Protein AF-A0A954Y069-F1 (afdb_monomer_lite)

Foldseek 3Di:
DVVCLVVLHQAEAEDEQQLVQLLLCCLLVVPPASLVSLVVLCVVLVVVLVSLLSYAYDYPQCCLQFVQVSVVVSCVSRVDDDDGDDPDPVSNVVVLVVLVVVQCVVCPPDDSPPSRDPDDDPVSVVSSVVNVVSCVDPSNVVSSVVSNVSRVSSCVSNVNDDPDPVVVPPD

Secondary structure (DSSP, 8-state):
-HHHHTTT---EEEE--HHHHHHHHHHHHT-S-HHHHHHHHHHHHHHHHTTGGG-EEEEHHHHHH-HHHHHHHHHHHHT--PPPP---HHHHHHHHHHHHHHHHHHTTSS---TTTSSS--HHHHHHHHHHHHHHTSHHHHHHHHHHHHHHHHHHHHTTPPPPPTTTTT--

pLDDT: mean 80.2, std 17.87, range [30.84, 97.62]

Radius of gyration: 17.54 Å; chains: 1; bounding box: 39×39×42 Å

Structure (mmCIF, N/CA/C/O backbone):
data_AF-A0A954Y069-F1
#
_entry.id   AF-A0A954Y069-F1
#
loop_
_atom_site.group_PDB
_atom_site.id
_atom_site.type_symbol
_atom_site.label_atom_id
_atom_site.label_alt_id
_atom_site.label_comp_id
_atom_site.label_asym_id
_atom_site.label_entity_id
_atom_site.label_seq_id
_atom_site.pdbx_PDB_ins_code
_atom_site.Cartn_x
_atom_site.Cartn_y
_atom_site.Cartn_z
_atom_site.occupancy
_atom_site.B_iso_or_equiv
_atom_site.auth_seq_id
_atom_site.auth_comp_id
_atom_site.auth_asym_id
_atom_site.auth_atom_id
_atom_site.pdbx_PDB_model_num
ATOM 1 N N . MET A 1 1 ? -7.316 10.527 0.902 1.00 55.53 1 MET A N 1
ATOM 2 C CA . MET A 1 1 ? -6.688 10.391 2.236 1.00 55.53 1 MET A CA 1
ATOM 3 C C . MET A 1 1 ? -6.599 11.712 3.013 1.00 55.53 1 MET A C 1
ATOM 5 O O . MET A 1 1 ? -7.279 11.833 4.022 1.00 55.53 1 MET A O 1
ATOM 9 N N . ARG A 1 2 ? -5.854 12.734 2.547 1.00 60.50 2 ARG A N 1
ATOM 10 C CA . ARG A 1 2 ? -5.655 14.016 3.276 1.00 60.50 2 ARG A CA 1
ATOM 11 C C . ARG A 1 2 ? -6.944 14.704 3.762 1.00 60.50 2 ARG A C 1
ATOM 13 O O . ARG A 1 2 ? -6.939 15.321 4.820 1.00 60.50 2 ARG A O 1
ATOM 20 N N . LEU A 1 3 ? -8.044 14.602 3.011 1.00 61.94 3 LEU A N 1
ATOM 21 C CA . LEU A 1 3 ? -9.333 15.192 3.393 1.00 61.94 3 LEU A CA 1
ATOM 22 C C . LEU A 1 3 ? -10.062 14.406 4.498 1.00 61.94 3 LEU A C 1
ATOM 24 O O . LEU A 1 3 ? -10.729 15.024 5.320 1.00 61.94 3 LEU A O 1
ATOM 28 N N . GLY A 1 4 ? -9.919 13.076 4.527 1.00 61.53 4 GLY A N 1
ATOM 29 C CA . GLY A 1 4 ? -10.514 12.212 5.554 1.00 61.53 4 GLY A CA 1
ATOM 30 C C . GLY A 1 4 ? -9.851 12.424 6.911 1.00 61.53 4 GLY A C 1
ATOM 31 O O . GLY A 1 4 ? -10.534 12.770 7.872 1.00 61.53 4 GLY A O 1
ATOM 32 N N . ALA A 1 5 ? -8.512 12.390 6.937 1.00 62.09 5 ALA A N 1
ATOM 33 C CA . ALA A 1 5 ? -7.707 12.698 8.121 1.00 62.09 5 ALA A CA 1
ATOM 34 C C . ALA A 1 5 ? -8.033 14.085 8.712 1.00 62.09 5 ALA A C 1
ATOM 36 O O . ALA A 1 5 ? -8.211 14.231 9.915 1.00 62.09 5 ALA A O 1
ATOM 37 N N . ARG A 1 6 ? -8.195 15.113 7.864 1.00 62.03 6 ARG A N 1
ATOM 38 C CA . ARG A 1 6 ? -8.545 16.477 8.308 1.00 62.03 6 ARG A CA 1
ATOM 39 C C . ARG A 1 6 ? -9.977 16.628 8.831 1.00 62.03 6 ARG A C 1
ATOM 41 O O . ARG A 1 6 ? -10.276 17.645 9.448 1.00 62.03 6 ARG A O 1
ATOM 48 N N . ARG A 1 7 ? -10.869 15.677 8.546 1.00 72.44 7 ARG A N 1
ATOM 49 C CA . ARG A 1 7 ? -12.291 15.722 8.926 1.00 72.44 7 ARG A CA 1
ATOM 50 C C . ARG A 1 7 ? -12.660 14.701 10.006 1.00 72.44 7 ARG A C 1
ATOM 52 O O . ARG A 1 7 ? -13.843 14.551 10.285 1.00 72.44 7 ARG A O 1
ATOM 59 N N . GLY A 1 8 ? -11.680 14.002 10.587 1.00 70.69 8 GLY A N 1
ATOM 60 C CA . GLY A 1 8 ? -11.927 12.948 11.579 1.00 70.69 8 GLY A CA 1
ATOM 61 C C . GLY A 1 8 ? -12.667 11.734 11.009 1.00 70.69 8 GLY A C 1
ATOM 62 O O . GLY A 1 8 ? -13.319 11.012 11.753 1.00 70.69 8 GLY A O 1
ATOM 63 N N . ILE A 1 9 ? -12.608 11.525 9.689 1.00 84.88 9 ILE A N 1
ATOM 64 C CA . ILE A 1 9 ? -13.249 10.377 9.041 1.00 84.88 9 ILE A CA 1
ATOM 65 C C . ILE A 1 9 ? -12.334 9.157 9.215 1.00 84.88 9 ILE A C 1
ATOM 67 O O . ILE A 1 9 ? -11.153 9.258 8.852 1.00 84.88 9 ILE A O 1
ATOM 71 N N . PRO A 1 10 ? -12.861 8.010 9.690 1.00 88.88 10 PRO A N 1
ATOM 72 C CA . PRO A 1 10 ? -12.107 6.765 9.780 1.00 88.88 10 PRO A CA 1
ATOM 73 C C . PRO A 1 10 ? -11.401 6.458 8.463 1.00 88.88 10 PRO A C 1
ATOM 75 O O . PRO A 1 10 ? -12.028 6.386 7.406 1.00 88.88 10 PRO A O 1
ATOM 78 N N . THR A 1 11 ? -10.079 6.334 8.521 1.00 91.56 11 THR A N 1
ATOM 79 C CA . THR A 1 11 ? -9.242 6.133 7.338 1.00 91.56 11 THR A CA 1
ATOM 80 C C . THR A 1 11 ? -8.253 5.010 7.615 1.00 91.56 11 THR A C 1
ATOM 82 O O . THR A 1 11 ? -7.389 5.150 8.480 1.00 91.56 11 THR A O 1
ATOM 85 N N . LEU A 1 12 ? -8.381 3.922 6.856 1.00 92.19 12 LEU A N 1
ATOM 86 C CA . LEU A 1 12 ? -7.424 2.822 6.795 1.00 92.19 12 LEU A CA 1
ATOM 87 C C . LEU A 1 12 ? -6.564 2.979 5.535 1.00 92.19 12 LEU A C 1
ATOM 89 O O . LEU A 1 12 ? -7.097 3.187 4.443 1.00 92.19 12 LEU A O 1
ATOM 93 N N . VAL A 1 13 ? -5.248 2.876 5.681 1.00 93.44 13 VAL A N 1
ATOM 94 C CA . VAL A 1 13 ? -4.299 2.787 4.570 1.00 93.44 13 VAL A CA 1
ATOM 95 C C . VAL A 1 13 ? -3.638 1.423 4.605 1.00 93.44 13 VAL A C 1
ATOM 97 O O . VAL A 1 13 ? -3.004 1.061 5.591 1.00 93.44 13 VAL A O 1
ATOM 100 N N . LEU A 1 14 ? -3.785 0.674 3.519 1.00 92.88 14 LEU A N 1
ATOM 101 C CA . LEU A 1 14 ? -3.054 -0.570 3.333 1.00 92.88 14 LEU A CA 1
ATOM 102 C C . LEU A 1 14 ? -1.675 -0.251 2.772 1.00 92.88 14 LEU A C 1
ATOM 104 O O . LEU A 1 14 ? -1.564 0.601 1.893 1.00 92.88 14 LEU A O 1
ATOM 108 N N . ILE A 1 15 ? -0.657 -0.938 3.271 1.00 93.75 15 ILE A N 1
ATOM 109 C CA . ILE A 1 15 ? 0.706 -0.900 2.748 1.00 93.75 15 ILE A CA 1
ATOM 110 C C . ILE A 1 15 ? 1.189 -2.331 2.502 1.00 93.75 15 ILE A C 1
ATOM 112 O O . ILE A 1 15 ? 0.645 -3.278 3.059 1.00 93.75 15 ILE A O 1
ATOM 116 N N . ARG A 1 16 ? 2.162 -2.514 1.615 1.00 93.75 16 ARG A N 1
ATOM 117 C CA . ARG A 1 16 ? 2.727 -3.821 1.267 1.00 93.75 16 ARG A CA 1
ATOM 118 C C . ARG A 1 16 ? 4.213 -3.654 0.986 1.00 93.75 16 ARG A C 1
ATOM 120 O O . ARG A 1 16 ? 4.609 -2.573 0.564 1.00 93.75 16 ARG A O 1
ATOM 127 N N . GLU A 1 17 ? 4.990 -4.720 1.164 1.00 94.62 17 GLU A N 1
ATOM 128 C CA . GLU A 1 17 ? 6.400 -4.759 0.767 1.00 94.62 17 GLU A CA 1
ATOM 129 C C . GLU A 1 17 ? 6.586 -4.167 -0.657 1.00 94.62 17 GLU A C 1
ATOM 131 O O . GLU A 1 17 ? 5.856 -4.554 -1.585 1.00 94.62 17 GLU A O 1
ATOM 136 N N . PRO A 1 18 ? 7.490 -3.179 -0.831 1.00 95.44 18 PRO A N 1
ATOM 137 C CA . PRO A 1 18 ? 7.588 -2.394 -2.058 1.00 95.44 18 PRO A CA 1
ATOM 138 C C . PRO A 1 18 ? 7.824 -3.208 -3.327 1.00 95.44 18 PRO A C 1
ATOM 140 O O . PRO A 1 18 ? 7.163 -2.948 -4.336 1.00 95.44 18 PRO A O 1
ATOM 143 N N . ARG A 1 19 ? 8.735 -4.190 -3.311 1.00 93.44 19 ARG A N 1
ATOM 144 C CA . ARG A 1 19 ? 9.049 -5.000 -4.498 1.00 93.44 19 ARG A CA 1
ATOM 145 C C . ARG A 1 19 ? 7.805 -5.731 -4.985 1.00 93.44 19 ARG A C 1
ATOM 147 O O . ARG A 1 19 ? 7.468 -5.677 -6.170 1.00 93.44 19 ARG A O 1
ATOM 154 N N . ASP A 1 20 ? 7.101 -6.381 -4.076 1.00 89.75 20 ASP A N 1
ATOM 155 C CA . ASP A 1 20 ? 5.874 -7.107 -4.357 1.00 89.75 20 ASP A CA 1
ATOM 156 C C . ASP A 1 20 ? 4.745 -6.195 -4.860 1.00 89.75 20 ASP A C 1
ATOM 158 O O . ASP A 1 20 ? 4.046 -6.533 -5.824 1.00 89.75 20 ASP A O 1
ATOM 162 N N . ALA A 1 21 ? 4.572 -5.029 -4.233 1.00 90.69 21 ALA A N 1
ATOM 163 C CA . ALA A 1 21 ? 3.562 -4.049 -4.619 1.00 90.69 21 ALA A CA 1
ATOM 164 C C . ALA A 1 21 ? 3.810 -3.501 -6.034 1.00 90.69 21 ALA A C 1
ATOM 166 O O . ALA A 1 21 ? 2.893 -3.478 -6.859 1.00 90.69 21 ALA A O 1
ATOM 167 N N . VAL A 1 22 ? 5.053 -3.119 -6.334 1.00 92.44 22 VAL A N 1
ATOM 168 C CA . VAL A 1 22 ? 5.482 -2.546 -7.619 1.00 92.44 22 VAL A CA 1
ATOM 169 C C . VAL A 1 22 ? 5.334 -3.552 -8.751 1.00 92.44 22 VAL A C 1
ATOM 171 O O . VAL A 1 22 ? 4.766 -3.218 -9.793 1.00 92.44 22 VAL A O 1
ATOM 174 N N . LEU A 1 23 ? 5.782 -4.796 -8.556 1.00 88.19 23 LEU A N 1
ATOM 175 C CA . LEU A 1 23 ? 5.613 -5.851 -9.558 1.00 88.19 23 LEU A CA 1
ATOM 176 C C . LEU A 1 23 ? 4.127 -6.126 -9.812 1.00 88.19 23 LEU A C 1
ATOM 178 O O . LEU A 1 23 ? 3.695 -6.216 -10.961 1.00 88.19 23 LEU A O 1
ATOM 182 N N . SER A 1 24 ? 3.325 -6.204 -8.747 1.00 84.62 24 SER A N 1
ATOM 183 C CA . SER A 1 24 ? 1.880 -6.406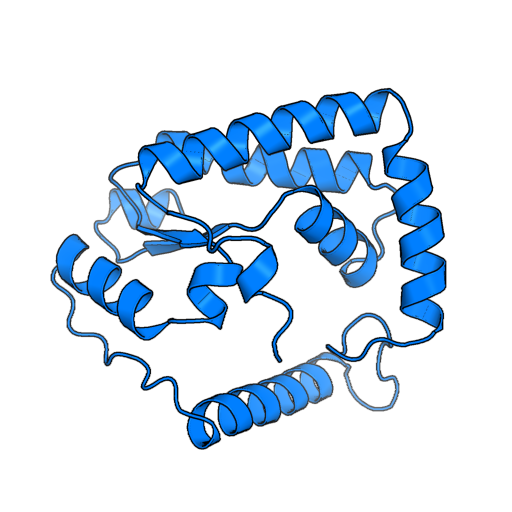 -8.861 1.00 84.62 24 SER A CA 1
ATOM 184 C C . SER A 1 24 ? 1.196 -5.266 -9.622 1.00 84.62 24 SER A C 1
ATOM 186 O O . SER A 1 24 ? 0.361 -5.529 -10.490 1.00 84.62 24 SER A O 1
ATOM 188 N N . LEU A 1 25 ? 1.541 -4.011 -9.318 1.00 85.25 25 LEU A N 1
ATOM 189 C CA . LEU A 1 25 ? 0.986 -2.830 -9.978 1.00 85.25 25 LEU A CA 1
ATOM 190 C C . LEU A 1 25 ? 1.378 -2.784 -11.455 1.00 85.25 25 LEU A C 1
ATOM 192 O O . LEU A 1 25 ? 0.508 -2.617 -12.308 1.00 85.25 25 LEU A O 1
ATOM 196 N N . THR A 1 26 ? 2.660 -3.001 -11.749 1.00 86.75 26 THR A N 1
ATOM 197 C CA . THR A 1 26 ? 3.206 -2.979 -13.111 1.00 86.75 26 THR A CA 1
ATOM 198 C C . THR A 1 26 ? 2.509 -4.004 -13.999 1.00 86.75 26 THR A C 1
ATOM 200 O O . THR A 1 26 ? 2.076 -3.665 -15.095 1.00 86.75 26 THR A O 1
ATOM 203 N N . ILE A 1 27 ? 2.303 -5.228 -13.498 1.00 82.44 27 ILE A N 1
ATOM 204 C CA . ILE A 1 27 ? 1.578 -6.280 -14.225 1.00 82.44 27 ILE A CA 1
ATOM 205 C C . ILE A 1 27 ? 0.100 -5.915 -14.397 1.00 82.44 27 ILE A C 1
ATOM 207 O O . ILE A 1 27 ? -0.451 -6.058 -15.484 1.00 82.44 27 ILE A O 1
ATOM 211 N N . ARG A 1 28 ? -0.562 -5.454 -13.329 1.00 76.81 28 ARG A N 1
ATOM 212 C CA . ARG A 1 28 ? -2.009 -5.188 -13.343 1.00 76.81 28 ARG A CA 1
ATOM 213 C C . ARG A 1 28 ? -2.385 -3.996 -14.223 1.00 76.81 28 ARG A C 1
ATOM 215 O O . ARG A 1 28 ? -3.476 -3.969 -14.778 1.00 76.81 28 ARG A O 1
ATOM 222 N N . LYS A 1 29 ? -1.531 -2.978 -14.286 1.00 80.12 29 LYS A N 1
ATOM 223 C CA . LYS A 1 29 ? -1.764 -1.747 -15.052 1.00 80.12 29 LYS A CA 1
ATOM 224 C C . LYS A 1 29 ? -1.009 -1.716 -16.377 1.00 80.12 29 LYS A C 1
ATOM 226 O O . LYS A 1 29 ? -1.101 -0.710 -17.070 1.00 80.12 29 LYS A O 1
ATOM 231 N N . GLU A 1 30 ? -0.295 -2.795 -16.705 1.00 82.44 30 GLU A N 1
ATOM 232 C CA . GLU A 1 30 ? 0.548 -2.904 -17.900 1.00 82.44 30 GLU A CA 1
ATOM 233 C C . GLU A 1 30 ? 1.487 -1.693 -18.024 1.00 82.44 30 GLU A C 1
ATOM 235 O O . GLU A 1 30 ? 1.632 -1.087 -19.087 1.00 82.44 30 GLU A O 1
ATOM 240 N N . LEU A 1 31 ? 2.090 -1.291 -16.897 1.00 83.25 31 LEU A N 1
ATOM 241 C CA . LEU A 1 31 ? 2.953 -0.116 -16.878 1.00 83.25 31 LEU A CA 1
ATOM 242 C C . LEU A 1 31 ? 4.228 -0.399 -17.680 1.00 83.25 31 LEU A C 1
ATOM 244 O O . LEU A 1 31 ? 4.792 -1.490 -17.594 1.00 83.25 31 LEU A O 1
ATOM 248 N N . PRO A 1 32 ? 4.737 0.597 -18.417 1.00 83.00 32 PRO A N 1
ATOM 249 C CA . PRO A 1 32 ? 5.908 0.430 -19.267 1.00 83.00 32 PRO A CA 1
ATOM 250 C C . PRO A 1 32 ? 7.222 0.252 -18.489 1.00 83.00 32 PRO A C 1
ATOM 252 O O . PRO A 1 32 ? 8.233 -0.081 -19.102 1.00 83.00 32 PRO A O 1
ATOM 255 N N . SER A 1 33 ? 7.254 0.524 -17.177 1.00 87.00 33 SER A N 1
ATOM 256 C CA . SER A 1 33 ? 8.488 0.507 -16.384 1.00 87.00 33 SER A CA 1
ATOM 257 C C . SER A 1 33 ? 8.234 0.317 -14.889 1.00 87.00 33 SER A C 1
ATOM 259 O O . SER A 1 33 ? 7.374 0.987 -14.311 1.00 87.00 33 SER A O 1
ATOM 261 N N . VAL A 1 34 ? 9.061 -0.513 -14.243 1.00 92.25 34 VAL A N 1
ATOM 262 C CA . VAL A 1 34 ? 9.086 -0.654 -12.773 1.00 92.25 34 VAL A CA 1
ATOM 263 C C . VAL A 1 34 ? 9.546 0.619 -12.061 1.00 92.25 34 VAL A C 1
ATOM 265 O O . VAL A 1 34 ? 9.160 0.848 -10.920 1.00 92.25 34 VAL A O 1
ATOM 268 N N . VAL A 1 35 ? 10.341 1.466 -12.727 1.00 94.12 35 VAL A N 1
ATOM 269 C CA . VAL A 1 35 ? 10.786 2.760 -12.180 1.00 94.12 35 VAL A CA 1
ATOM 270 C C . VAL A 1 35 ? 9.585 3.666 -11.953 1.00 94.12 35 VAL A C 1
ATOM 272 O O . VAL A 1 35 ? 9.450 4.238 -10.879 1.00 94.12 35 VAL A O 1
ATOM 275 N N . TRP A 1 36 ? 8.669 3.725 -12.920 1.00 93.88 36 TRP A N 1
ATOM 276 C CA . TRP A 1 36 ? 7.464 4.537 -12.780 1.00 93.88 36 TRP A CA 1
ATOM 277 C C . TRP A 1 36 ? 6.560 4.009 -11.658 1.00 93.88 36 TRP A C 1
ATOM 279 O O . TRP A 1 36 ? 6.058 4.778 -10.844 1.00 93.88 36 TRP A O 1
ATOM 289 N N . ALA A 1 37 ? 6.411 2.689 -11.548 1.00 94.25 37 ALA A N 1
ATOM 290 C CA . ALA A 1 37 ? 5.658 2.089 -10.450 1.00 94.25 37 ALA A CA 1
ATOM 291 C C . ALA A 1 37 ? 6.299 2.352 -9.068 1.00 94.25 37 ALA A C 1
ATOM 293 O O . ALA A 1 37 ? 5.581 2.522 -8.084 1.00 94.25 37 ALA A O 1
ATOM 294 N N . LEU A 1 38 ? 7.634 2.416 -8.982 1.00 96.94 38 LEU A N 1
ATOM 295 C CA . LEU A 1 38 ? 8.357 2.807 -7.765 1.00 96.94 38 LEU A CA 1
ATOM 296 C C . LEU A 1 38 ? 8.148 4.284 -7.412 1.00 96.94 38 LEU A C 1
ATOM 298 O O . LEU A 1 38 ? 7.920 4.604 -6.246 1.00 96.94 38 LEU A O 1
ATOM 302 N N . GLU A 1 39 ? 8.195 5.175 -8.401 1.00 95.94 39 GLU A N 1
ATOM 303 C CA . GLU A 1 39 ? 7.881 6.596 -8.214 1.00 95.94 39 GLU A CA 1
ATOM 304 C C . GLU A 1 39 ? 6.445 6.773 -7.706 1.00 95.94 39 GLU A C 1
ATOM 306 O O . GLU A 1 39 ? 6.232 7.466 -6.717 1.00 95.94 39 GLU A O 1
ATOM 311 N N . GLU A 1 40 ? 5.472 6.069 -8.295 1.00 94.88 40 GLU A N 1
ATOM 312 C CA . GLU A 1 40 ? 4.074 6.107 -7.849 1.00 94.88 40 GLU A CA 1
ATOM 313 C C . GLU A 1 40 ? 3.909 5.582 -6.411 1.00 94.88 40 GLU A C 1
ATOM 315 O O . GLU A 1 40 ? 3.160 6.158 -5.616 1.00 94.88 40 GLU A O 1
ATOM 320 N N . TYR A 1 41 ? 4.645 4.525 -6.044 1.00 96.12 41 TYR A N 1
ATOM 321 C CA . TYR A 1 41 ? 4.683 4.018 -4.672 1.00 96.12 41 TYR A CA 1
ATOM 322 C C . TYR A 1 41 ? 5.178 5.100 -3.699 1.00 96.12 41 TYR A C 1
ATOM 324 O O . TYR A 1 41 ? 4.519 5.393 -2.697 1.00 96.12 41 TYR A O 1
ATOM 332 N N . LEU A 1 42 ? 6.316 5.730 -3.999 1.00 96.50 42 LEU A N 1
ATOM 333 C CA . LEU A 1 42 ? 6.889 6.794 -3.173 1.00 96.50 42 LEU A CA 1
ATOM 334 C C . LEU A 1 42 ? 5.955 8.006 -3.084 1.00 96.50 42 LEU A C 1
ATOM 336 O O . LEU A 1 42 ? 5.674 8.480 -1.983 1.00 96.50 42 LEU A O 1
ATOM 340 N N . ASP A 1 43 ? 5.415 8.464 -4.211 1.00 95.56 43 ASP A N 1
ATOM 341 C CA . ASP A 1 43 ? 4.502 9.606 -4.286 1.00 95.56 43 ASP A CA 1
ATOM 342 C C . ASP A 1 43 ? 3.236 9.397 -3.450 1.00 95.56 43 ASP A C 1
ATOM 344 O O . ASP A 1 43 ? 2.709 10.346 -2.855 1.00 95.56 43 ASP A O 1
ATOM 348 N N . PHE A 1 44 ? 2.749 8.158 -3.364 1.00 94.00 44 PHE A N 1
ATOM 349 C CA . PHE A 1 44 ? 1.600 7.822 -2.537 1.00 94.00 44 PHE A CA 1
ATOM 350 C C . PHE A 1 44 ? 1.953 7.764 -1.045 1.00 94.00 44 PHE A C 1
ATOM 352 O O . PHE A 1 44 ? 1.259 8.380 -0.226 1.00 94.00 44 PHE A O 1
ATOM 359 N N . TYR A 1 45 ? 3.023 7.052 -0.673 1.00 94.88 45 TYR A N 1
ATOM 360 C CA . TYR A 1 45 ? 3.330 6.766 0.733 1.00 94.88 45 TYR A CA 1
ATOM 361 C C . TYR A 1 45 ? 4.140 7.855 1.447 1.00 94.88 45 TYR A C 1
ATOM 363 O O . TYR A 1 45 ? 4.026 7.981 2.667 1.00 94.88 45 TYR A O 1
ATOM 371 N N . LEU A 1 46 ? 4.888 8.709 0.742 1.00 93.38 46 LEU A N 1
ATOM 372 C CA . LEU A 1 46 ? 5.589 9.841 1.366 1.00 93.38 46 LEU A CA 1
ATOM 373 C C . LEU A 1 46 ? 4.605 10.787 2.088 1.00 93.38 46 LEU A C 1
ATOM 375 O O . LEU A 1 46 ? 4.810 11.104 3.262 1.00 93.38 46 LEU A O 1
ATOM 379 N N . PRO A 1 47 ? 3.478 11.198 1.470 1.00 91.06 47 PRO A N 1
ATOM 380 C CA . PRO A 1 47 ? 2.403 11.888 2.174 1.00 91.06 47 PRO A CA 1
ATOM 381 C C . PRO A 1 47 ? 1.772 11.100 3.321 1.00 91.06 47 PRO A C 1
ATOM 383 O O . PRO A 1 47 ? 1.325 11.726 4.280 1.00 91.06 47 PRO A O 1
ATOM 386 N N . VAL A 1 48 ? 1.666 9.772 3.202 1.00 88.38 48 VAL A N 1
ATOM 387 C CA . VAL A 1 48 ? 1.058 8.903 4.225 1.00 88.38 48 VAL A CA 1
ATOM 388 C C . VAL A 1 48 ? 1.893 8.929 5.496 1.00 88.38 48 VAL A C 1
ATOM 390 O O . VAL A 1 48 ? 1.330 9.102 6.573 1.00 88.38 48 VAL A O 1
ATOM 393 N N . ALA A 1 49 ? 3.219 8.844 5.368 1.00 87.44 49 ALA A N 1
ATOM 394 C CA . ALA A 1 49 ? 4.141 8.908 6.498 1.00 87.44 49 ALA A CA 1
ATOM 395 C C . ALA A 1 49 ? 3.927 10.172 7.349 1.00 87.44 49 ALA A C 1
ATOM 397 O O . ALA A 1 49 ? 3.886 10.104 8.576 1.00 87.44 49 ALA A O 1
ATOM 398 N N . ALA A 1 50 ? 3.680 11.316 6.701 1.00 87.12 50 ALA A N 1
ATOM 399 C CA . ALA A 1 50 ? 3.404 12.587 7.374 1.00 87.12 50 ALA A CA 1
ATOM 400 C C . ALA A 1 50 ? 2.003 12.676 8.019 1.00 87.12 50 ALA A C 1
ATOM 402 O O . ALA A 1 50 ? 1.710 13.641 8.724 1.00 87.12 50 ALA A O 1
ATOM 403 N N . LEU A 1 51 ? 1.115 11.712 7.764 1.00 83.69 51 LEU A N 1
ATOM 404 C CA . LEU A 1 51 ? -0.254 11.661 8.286 1.00 83.69 51 LEU A CA 1
ATOM 405 C C . LEU A 1 51 ? -0.396 10.688 9.463 1.00 83.69 51 LEU A C 1
ATOM 407 O O . LEU A 1 51 ? -1.515 10.251 9.728 1.00 83.69 51 LEU A O 1
ATOM 411 N N . ALA A 1 52 ? 0.708 10.397 10.163 1.00 71.00 52 ALA A N 1
ATOM 412 C CA . ALA A 1 52 ? 0.832 9.449 11.274 1.00 71.00 52 ALA A CA 1
ATOM 413 C C . ALA A 1 52 ? -0.422 9.344 12.153 1.00 71.00 52 ALA A C 1
ATOM 415 O O . ALA A 1 52 ? -0.988 8.266 12.319 1.00 71.00 52 ALA A O 1
ATOM 416 N N . ASP A 1 53 ? -0.911 10.480 12.658 1.00 74.88 53 ASP A N 1
ATOM 417 C CA . ASP A 1 53 ? -2.021 10.476 13.603 1.00 74.88 53 ASP A CA 1
ATOM 418 C C . ASP A 1 53 ? -3.426 10.549 12.982 1.00 74.88 53 ASP A C 1
ATOM 420 O O . ASP A 1 53 ? -4.445 10.432 13.669 1.00 74.88 53 ASP A O 1
ATOM 424 N N . GLY A 1 54 ? -3.509 10.756 11.674 1.00 84.12 54 GLY A N 1
ATOM 425 C CA . GLY A 1 54 ? -4.775 10.926 10.971 1.00 84.12 54 GLY A CA 1
ATOM 426 C C . GLY A 1 54 ? -5.381 9.632 10.441 1.00 84.12 54 GLY A C 1
ATOM 427 O O . GLY A 1 54 ? -6.502 9.674 9.934 1.00 84.12 54 GLY A O 1
ATOM 428 N N . VAL A 1 55 ? -4.648 8.514 10.494 1.00 90.25 55 VAL A N 1
ATOM 429 C CA . VAL A 1 55 ? -5.018 7.247 9.847 1.00 90.25 55 VAL A CA 1
ATOM 430 C C . VAL A 1 55 ? -4.601 6.030 10.670 1.00 90.25 55 VAL A C 1
ATOM 432 O O . VAL A 1 55 ? -3.714 6.105 11.519 1.00 90.25 55 VAL A O 1
ATOM 435 N N . VAL A 1 56 ? -5.222 4.888 10.384 1.00 92.38 56 VAL A N 1
ATOM 436 C CA . VAL A 1 56 ? -4.672 3.568 10.712 1.00 92.38 56 VAL A CA 1
ATOM 437 C C . VAL A 1 56 ? -3.951 3.044 9.477 1.00 92.38 56 VAL A C 1
ATOM 439 O O . VAL A 1 56 ? -4.476 3.152 8.369 1.00 92.38 56 VAL A O 1
ATOM 442 N N . VAL A 1 57 ? -2.757 2.491 9.661 1.00 93.38 57 VAL A N 1
ATOM 443 C CA . VAL A 1 57 ? -2.020 1.776 8.613 1.00 93.38 57 VAL A CA 1
ATOM 444 C C . VAL A 1 57 ? -2.050 0.286 8.941 1.00 93.38 57 VAL A C 1
ATOM 446 O O . VAL A 1 57 ? -1.941 -0.070 10.113 1.00 93.38 57 VAL A O 1
ATOM 449 N N . ALA A 1 58 ? -2.212 -0.565 7.930 1.00 92.81 58 ALA A N 1
ATOM 450 C CA . ALA A 1 58 ? -2.110 -2.015 8.066 1.00 92.81 58 ALA A CA 1
ATOM 451 C C . ALA A 1 58 ? -1.275 -2.600 6.925 1.00 92.81 58 ALA A C 1
ATOM 453 O O . ALA A 1 58 ? -1.429 -2.193 5.770 1.00 92.81 58 ALA A O 1
ATOM 454 N N . ASP A 1 59 ? -0.397 -3.548 7.247 1.00 92.44 59 ASP A N 1
ATOM 455 C CA . ASP A 1 59 ? 0.356 -4.277 6.225 1.00 92.44 59 ASP A CA 1
ATOM 456 C C . ASP A 1 59 ? -0.544 -5.305 5.523 1.00 92.44 59 ASP A C 1
ATOM 458 O O . ASP A 1 59 ? -1.494 -5.828 6.107 1.00 92.44 59 ASP A O 1
ATOM 462 N N . PHE A 1 60 ? -0.252 -5.617 4.264 1.00 88.38 60 PHE A N 1
ATOM 463 C CA . PHE A 1 60 ? -0.985 -6.610 3.487 1.00 88.38 60 PHE A CA 1
ATOM 464 C C . PHE A 1 60 ? -0.982 -7.993 4.151 1.00 88.38 60 PHE A C 1
ATOM 466 O O . PHE A 1 60 ? -2.022 -8.649 4.198 1.00 88.38 60 PHE A O 1
ATOM 473 N N . THR A 1 61 ? 0.154 -8.418 4.703 1.00 86.69 61 THR A N 1
ATOM 474 C CA . THR A 1 61 ? 0.305 -9.706 5.395 1.00 86.69 61 THR A CA 1
ATOM 475 C C . THR A 1 61 ? -0.543 -9.736 6.659 1.00 86.69 61 THR A C 1
ATOM 477 O O . THR A 1 61 ? -1.295 -10.675 6.885 1.00 86.69 61 THR A O 1
ATOM 480 N N . GLU A 1 62 ? -0.502 -8.661 7.448 1.00 87.19 62 GLU A N 1
ATOM 481 C CA . GLU A 1 62 ? -1.356 -8.505 8.629 1.00 87.19 62 GLU A CA 1
ATOM 482 C C . GLU A 1 62 ? -2.842 -8.527 8.248 1.00 87.19 62 GLU A C 1
ATOM 484 O O . GLU A 1 62 ? -3.642 -9.218 8.865 1.00 87.19 62 GLU A O 1
ATOM 489 N N . THR A 1 63 ? -3.212 -7.804 7.194 1.00 87.38 63 THR A N 1
ATOM 490 C CA . THR A 1 63 ? -4.604 -7.671 6.744 1.00 87.38 63 THR A CA 1
ATOM 491 C C . THR A 1 63 ? -5.173 -8.996 6.240 1.00 87.38 63 THR A C 1
ATOM 493 O O . THR A 1 63 ? -6.349 -9.288 6.451 1.00 87.38 63 THR A O 1
ATOM 496 N N . THR A 1 64 ? -4.348 -9.789 5.557 1.00 85.56 64 THR A N 1
ATOM 497 C CA . THR A 1 64 ? -4.742 -11.101 5.030 1.00 85.56 64 THR A CA 1
ATOM 498 C C . THR A 1 64 ? -4.719 -12.199 6.084 1.00 85.56 64 THR A C 1
ATOM 500 O O . THR A 1 64 ? -5.419 -13.182 5.890 1.00 85.56 64 THR A O 1
ATOM 503 N N . ALA A 1 65 ? -3.996 -12.021 7.193 1.00 85.62 65 ALA A N 1
ATOM 504 C CA . ALA A 1 65 ? -3.969 -12.968 8.308 1.00 85.62 65 ALA A CA 1
ATOM 505 C C . ALA A 1 65 ? -5.001 -12.653 9.410 1.00 85.62 65 ALA A C 1
ATOM 507 O O . ALA A 1 65 ? -5.596 -13.564 9.975 1.00 85.62 65 ALA A O 1
ATOM 508 N N . ASP A 1 66 ? -5.223 -11.373 9.736 1.00 87.88 66 ASP A N 1
ATOM 509 C CA . ASP A 1 66 ? -6.144 -10.942 10.798 1.00 87.88 66 ASP A CA 1
ATOM 510 C C . ASP A 1 66 ? -6.743 -9.549 10.516 1.00 87.88 66 ASP A C 1
ATOM 512 O O . ASP A 1 66 ? -6.414 -8.528 11.131 1.00 87.88 66 ASP A O 1
ATOM 516 N N . MET A 1 67 ? -7.701 -9.503 9.587 1.00 90.44 67 MET A N 1
ATOM 517 C CA . MET A 1 67 ? -8.511 -8.304 9.338 1.00 90.44 67 MET A CA 1
ATOM 518 C C . MET A 1 67 ? -9.299 -7.851 10.587 1.00 90.44 67 MET A C 1
ATOM 520 O O . MET A 1 67 ? -9.566 -6.657 10.747 1.00 90.44 67 MET A O 1
ATOM 524 N N . GLY A 1 68 ? -9.659 -8.766 11.494 1.00 92.44 68 GLY A N 1
ATOM 525 C CA . GLY A 1 68 ? -10.368 -8.438 12.733 1.00 92.44 68 GLY A CA 1
ATOM 526 C C . GLY A 1 68 ? -9.557 -7.494 13.623 1.00 92.44 68 GLY A C 1
ATOM 527 O O . GLY A 1 68 ? -10.064 -6.458 14.060 1.00 92.44 68 GLY A O 1
ATOM 528 N N . ALA A 1 69 ? -8.265 -7.773 13.812 1.00 91.38 69 ALA A N 1
ATOM 529 C CA . ALA A 1 69 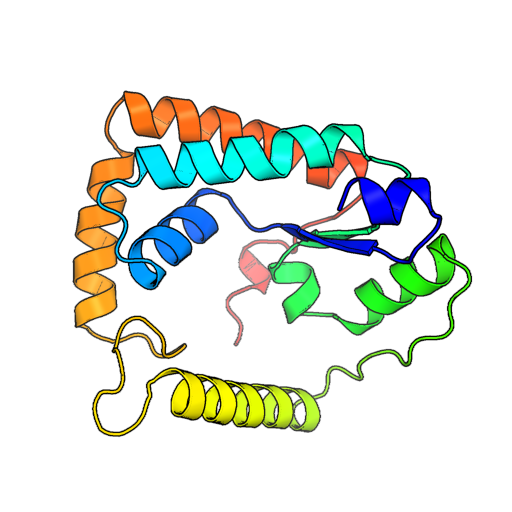? -7.348 -6.890 14.531 1.00 91.38 69 ALA A CA 1
ATOM 530 C C . ALA A 1 69 ? -7.194 -5.514 13.864 1.00 91.38 69 ALA A C 1
ATOM 532 O O . ALA A 1 69 ? -7.137 -4.493 14.558 1.00 91.38 69 ALA A O 1
ATOM 533 N N . VAL A 1 70 ? -7.177 -5.457 12.528 1.00 93.19 70 VAL A N 1
ATOM 534 C CA . VAL A 1 70 ? -7.141 -4.184 11.790 1.00 93.19 70 VAL A CA 1
ATOM 535 C C . VAL A 1 70 ? -8.396 -3.353 12.074 1.00 93.19 70 VAL A C 1
ATOM 537 O O . VAL A 1 70 ? -8.285 -2.158 12.365 1.00 93.19 70 VAL A O 1
ATOM 540 N N . ILE A 1 71 ? -9.575 -3.981 12.053 1.00 94.06 71 ILE A N 1
ATOM 541 C CA . ILE A 1 71 ? -10.855 -3.323 12.344 1.00 94.06 71 ILE A CA 1
ATOM 542 C C . ILE A 1 71 ? -10.916 -2.849 13.802 1.00 94.06 71 ILE A C 1
ATOM 544 O O . ILE A 1 71 ? -11.337 -1.715 14.037 1.00 94.06 71 ILE A O 1
ATOM 548 N N . ARG A 1 72 ? -10.422 -3.639 14.768 1.00 94.38 72 ARG A N 1
ATOM 549 C CA . ARG A 1 72 ? -10.300 -3.201 16.173 1.00 94.38 72 ARG A CA 1
ATOM 550 C C . ARG A 1 72 ? -9.489 -1.921 16.306 1.00 94.38 72 ARG A C 1
ATOM 552 O O . ARG A 1 72 ? -9.987 -0.954 16.870 1.00 94.38 72 ARG A O 1
ATOM 559 N N . ARG A 1 73 ? -8.295 -1.856 15.703 1.00 92.69 73 ARG A N 1
ATOM 560 C CA . ARG A 1 73 ? -7.469 -0.631 15.734 1.00 92.69 73 ARG A CA 1
ATOM 561 C C . ARG A 1 73 ? -8.181 0.570 15.114 1.00 92.69 73 ARG A C 1
ATOM 563 O O . ARG A 1 73 ? -8.002 1.696 15.578 1.00 92.69 73 ARG A O 1
ATOM 570 N N . LEU A 1 74 ? -8.978 0.351 14.066 1.00 93.56 74 LEU A N 1
ATOM 571 C CA . LEU A 1 74 ? -9.777 1.406 13.444 1.00 93.56 74 LEU A CA 1
ATOM 572 C C . LEU A 1 74 ? -10.877 1.907 14.392 1.00 93.56 74 LEU A C 1
ATOM 574 O O . LEU A 1 74 ? -11.020 3.118 14.568 1.00 93.56 74 LEU A O 1
ATOM 578 N N . ASN A 1 75 ? -11.595 0.987 15.037 1.00 94.50 75 ASN A N 1
ATOM 579 C CA . ASN A 1 75 ? -12.609 1.292 16.044 1.00 94.50 75 ASN A CA 1
ATOM 580 C C . ASN A 1 75 ? -12.026 2.049 17.235 1.00 94.50 75 ASN A C 1
ATOM 582 O O . ASN A 1 75 ? -12.531 3.121 17.566 1.00 94.50 75 ASN A O 1
ATOM 586 N N . ASP A 1 76 ? -10.923 1.565 17.801 1.00 92.88 76 ASP A N 1
ATOM 587 C CA . ASP A 1 76 ? -10.257 2.190 18.943 1.00 92.88 76 ASP A CA 1
ATOM 588 C C . ASP A 1 76 ? -9.774 3.608 18.615 1.00 92.88 76 ASP A C 1
ATOM 590 O O . ASP A 1 76 ? -9.925 4.528 19.421 1.00 92.88 76 ASP A O 1
ATOM 594 N N . ARG A 1 77 ? -9.220 3.818 17.411 1.00 90.19 77 ARG A N 1
ATOM 595 C CA . ARG A 1 77 ? -8.685 5.126 17.010 1.00 90.19 77 ARG A CA 1
ATOM 596 C C . ARG A 1 77 ? -9.775 6.157 16.737 1.00 90.19 77 ARG A C 1
ATOM 598 O O . ARG A 1 77 ? -9.604 7.326 17.080 1.00 90.19 77 ARG A O 1
ATOM 605 N N . PHE A 1 78 ? -10.852 5.755 16.069 1.00 91.44 78 PHE A N 1
ATOM 606 C CA . PHE A 1 78 ? -11.872 6.687 15.582 1.00 91.44 78 PHE A CA 1
ATOM 607 C C . PHE A 1 78 ? -13.174 6.663 16.393 1.00 91.44 78 PHE A C 1
ATOM 609 O O . PHE A 1 78 ? -14.092 7.419 16.078 1.00 91.44 78 PHE A O 1
ATOM 616 N N . GLY A 1 79 ? -13.271 5.823 17.427 1.00 92.38 79 GLY 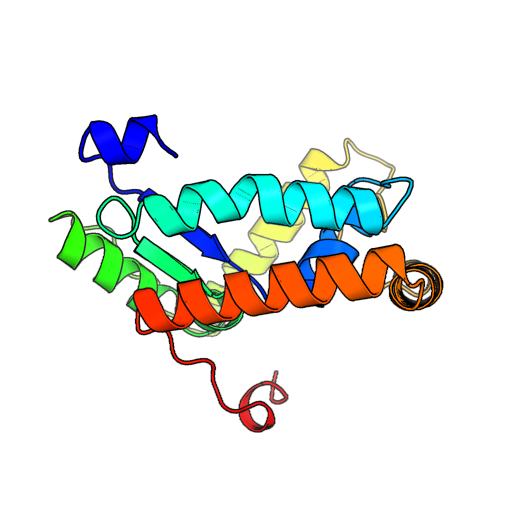A N 1
ATOM 617 C CA . GLY A 1 79 ? -14.497 5.640 18.206 1.00 92.38 79 GLY A CA 1
ATOM 618 C C . GLY A 1 79 ? -15.638 5.035 17.384 1.00 92.38 79 GLY A C 1
ATOM 619 O O . GLY A 1 79 ? -16.805 5.344 17.628 1.00 92.38 79 GLY A O 1
ATOM 620 N N . THR A 1 80 ? -15.312 4.231 16.369 1.00 93.38 80 THR A N 1
ATOM 621 C CA . THR A 1 80 ? -16.306 3.536 15.540 1.00 93.38 80 THR A CA 1
ATOM 622 C C . THR A 1 80 ? -16.679 2.180 16.126 1.00 93.38 80 THR A C 1
ATOM 624 O O . THR A 1 80 ? -16.073 1.713 17.083 1.00 93.38 80 THR A O 1
ATOM 627 N N . ASN A 1 81 ? -17.700 1.545 15.547 1.00 95.00 81 ASN A N 1
ATOM 628 C CA . ASN A 1 81 ? -18.172 0.225 15.961 1.00 95.00 81 ASN A CA 1
ATOM 629 C C . ASN A 1 81 ? -18.400 -0.683 14.743 1.00 95.00 81 ASN A C 1
ATOM 631 O O . ASN A 1 81 ? -19.469 -1.271 14.576 1.00 95.00 81 ASN A O 1
ATOM 635 N N . PHE A 1 82 ? -17.430 -0.708 13.826 1.00 94.69 82 PHE A N 1
ATOM 636 C CA . PHE A 1 82 ? -17.454 -1.618 12.685 1.00 94.69 82 PHE A CA 1
ATOM 637 C C . PHE A 1 82 ? -17.360 -3.063 13.176 1.00 94.69 82 PHE A C 1
ATOM 639 O O . PHE A 1 82 ? -16.579 -3.352 14.081 1.00 94.69 82 PHE A O 1
ATOM 646 N N . ALA A 1 83 ? -18.144 -3.956 12.572 1.00 94.38 83 ALA A N 1
ATOM 647 C CA . ALA A 1 83 ? -18.081 -5.376 12.884 1.00 94.38 83 ALA A CA 1
ATOM 648 C C . ALA A 1 83 ? -16.709 -5.936 12.492 1.00 94.38 83 ALA A C 1
ATOM 650 O O . ALA A 1 83 ? -16.253 -5.730 11.367 1.00 94.38 83 ALA A O 1
ATOM 651 N N . GLU A 1 84 ? -16.063 -6.628 13.424 1.00 93.00 84 GLU A N 1
ATOM 652 C CA . GLU A 1 84 ? -14.805 -7.321 13.167 1.00 93.00 84 GLU A CA 1
ATOM 653 C C . GLU A 1 84 ? -15.031 -8.502 12.219 1.00 93.00 84 GLU A C 1
ATOM 655 O O . GLU A 1 84 ? -16.073 -9.159 12.256 1.00 93.00 84 GLU A O 1
ATOM 660 N N . PHE A 1 85 ? -14.047 -8.770 11.364 1.00 90.81 85 PHE A N 1
ATOM 661 C CA . PHE A 1 85 ? -14.072 -9.931 10.486 1.00 90.81 85 PHE A CA 1
ATOM 662 C C . PHE A 1 85 ? -13.660 -11.178 11.272 1.00 90.81 85 PHE A C 1
ATOM 664 O O . PHE A 1 85 ? -12.567 -11.212 11.837 1.00 90.81 85 PHE A O 1
ATOM 671 N N . ASP A 1 86 ? -14.518 -12.197 11.287 1.00 90.19 86 ASP A N 1
ATOM 672 C CA . ASP A 1 86 ? -14.180 -13.511 11.834 1.00 90.19 86 ASP A CA 1
ATOM 673 C C . ASP A 1 86 ? -13.368 -14.300 10.800 1.00 90.19 86 ASP A C 1
ATOM 675 O O . ASP A 1 86 ? -13.888 -14.694 9.752 1.00 90.19 86 ASP A O 1
ATOM 679 N N . HIS A 1 87 ? -12.079 -14.486 11.084 1.00 84.50 87 HIS A N 1
ATOM 680 C CA . HIS A 1 87 ? -11.109 -15.069 10.162 1.00 84.50 87 HIS A CA 1
ATOM 681 C C . HIS A 1 87 ? -11.156 -16.605 10.176 1.00 84.50 87 HIS A C 1
ATOM 683 O O . HIS A 1 87 ? -10.197 -17.279 10.545 1.00 84.50 87 HIS A O 1
ATOM 689 N N . ASN A 1 88 ? -12.303 -17.158 9.786 1.00 87.81 88 ASN A N 1
ATOM 690 C CA . ASN A 1 88 ? -12.505 -18.593 9.612 1.00 87.81 88 ASN A CA 1
ATOM 691 C C . ASN A 1 88 ? -12.464 -18.990 8.121 1.00 87.81 88 ASN A C 1
ATOM 693 O O . ASN A 1 88 ? -12.627 -18.151 7.232 1.00 87.81 88 ASN A O 1
ATOM 697 N N . GLU A 1 89 ? -12.246 -20.278 7.842 1.00 86.69 89 GLU A N 1
ATOM 698 C CA . GLU A 1 89 ? -12.094 -20.796 6.472 1.00 86.69 89 GLU A CA 1
ATOM 699 C C . GLU A 1 89 ? -13.307 -20.493 5.576 1.00 86.69 89 GLU A C 1
ATOM 701 O O . GLU A 1 89 ? -13.145 -20.166 4.400 1.00 86.69 89 GLU A O 1
ATOM 706 N N . GLU A 1 90 ? -14.522 -20.559 6.128 1.00 91.69 90 GLU A N 1
ATOM 707 C CA . GLU A 1 90 ? -15.770 -20.312 5.399 1.00 91.69 90 GLU A CA 1
ATOM 708 C C . GLU A 1 90 ? -15.876 -18.851 4.942 1.00 91.69 90 GLU A C 1
ATOM 710 O O . GLU A 1 90 ? -16.132 -18.573 3.768 1.00 91.69 90 GLU A O 1
ATOM 715 N N . ASN A 1 91 ? -15.611 -17.909 5.846 1.00 88.62 91 ASN A N 1
ATOM 716 C CA . ASN A 1 91 ? -15.642 -16.480 5.556 1.00 88.62 91 ASN A CA 1
ATOM 717 C C . ASN A 1 91 ? -14.547 -16.089 4.560 1.00 88.62 91 ASN A C 1
ATOM 719 O O . ASN A 1 91 ? -14.792 -15.292 3.653 1.00 88.62 91 ASN A O 1
ATOM 723 N N . VAL A 1 92 ? -13.348 -16.663 4.696 1.00 86.12 92 VAL A N 1
ATOM 724 C CA . VAL A 1 92 ? -12.240 -16.453 3.753 1.00 86.12 92 VAL A CA 1
ATOM 725 C C . VAL A 1 92 ? -12.622 -16.964 2.359 1.00 86.12 92 VAL A C 1
ATOM 727 O O . VAL A 1 92 ? -12.457 -16.244 1.372 1.00 86.12 92 VAL A O 1
ATOM 730 N N . ALA A 1 93 ? -13.207 -18.161 2.263 1.00 86.25 93 ALA A N 1
ATOM 731 C CA . ALA A 1 93 ? -13.685 -18.714 0.997 1.00 86.25 93 ALA A CA 1
ATOM 732 C C . ALA A 1 93 ? -14.783 -17.846 0.358 1.00 86.25 93 ALA A C 1
ATOM 734 O O . ALA A 1 93 ? -14.759 -17.617 -0.853 1.00 86.25 93 ALA A O 1
ATOM 735 N N . ALA A 1 94 ? -15.709 -17.311 1.160 1.00 88.75 94 ALA A N 1
ATOM 736 C CA . ALA A 1 94 ? -16.745 -16.396 0.685 1.00 88.75 94 ALA A CA 1
ATOM 737 C C . ALA A 1 94 ? -16.152 -15.093 0.118 1.00 88.75 94 ALA A C 1
ATOM 739 O O . ALA A 1 94 ? -16.568 -14.645 -0.951 1.00 88.75 94 ALA A O 1
ATOM 740 N N . VAL A 1 95 ? -15.137 -14.517 0.776 1.00 86.00 95 VAL A N 1
ATOM 741 C CA . VAL A 1 95 ? -14.417 -13.337 0.265 1.00 86.00 95 VAL A CA 1
ATOM 742 C C . VAL A 1 95 ? -13.753 -13.639 -1.080 1.00 86.00 95 VAL A C 1
ATOM 744 O O . VAL A 1 95 ? -13.895 -12.851 -2.014 1.00 86.00 95 VAL A O 1
ATOM 747 N N . TYR A 1 96 ? -13.069 -14.779 -1.218 1.00 81.62 96 TYR A N 1
ATOM 748 C CA . TYR A 1 96 ? -12.461 -15.166 -2.495 1.00 81.62 96 TYR A CA 1
ATOM 749 C C . TYR A 1 96 ? -13.497 -15.366 -3.605 1.00 81.62 96 TYR A C 1
ATOM 751 O O . TYR A 1 96 ? -13.276 -14.907 -4.725 1.00 81.62 96 TYR A O 1
ATOM 759 N N . ALA A 1 97 ? -14.642 -15.980 -3.302 1.00 83.38 97 ALA A N 1
ATOM 760 C CA . ALA A 1 97 ? -15.724 -16.145 -4.269 1.00 83.38 97 ALA A CA 1
ATOM 761 C C . ALA A 1 97 ? -16.284 -14.792 -4.749 1.00 83.38 97 ALA A C 1
ATOM 763 O O . ALA A 1 97 ? -16.547 -14.615 -5.939 1.00 83.38 97 ALA A O 1
ATOM 764 N N . GLU A 1 98 ? -16.433 -13.814 -3.851 1.00 85.69 98 GLU A N 1
ATOM 765 C CA . GLU A 1 98 ? -16.842 -12.452 -4.218 1.00 85.69 98 GLU A CA 1
ATOM 766 C C . GLU A 1 98 ? -15.775 -11.728 -5.051 1.00 85.69 98 GLU A C 1
ATOM 768 O O . GLU A 1 98 ? -16.110 -11.059 -6.032 1.00 85.69 98 GLU A O 1
ATOM 773 N N . LEU A 1 99 ? -14.488 -11.890 -4.723 1.00 79.19 99 LEU A N 1
ATOM 774 C CA . LEU A 1 99 ? -13.393 -11.338 -5.528 1.00 79.19 99 LEU A CA 1
ATOM 775 C C . LEU A 1 99 ? -13.409 -11.890 -6.956 1.00 79.19 99 LEU A C 1
ATOM 777 O O . LEU A 1 99 ? -13.320 -11.106 -7.900 1.00 79.19 99 LEU A O 1
ATOM 781 N N . GLU A 1 100 ? -13.601 -13.202 -7.130 1.00 77.50 100 GLU A N 1
ATOM 782 C CA . GLU A 1 100 ? -13.729 -13.808 -8.460 1.00 77.50 100 GLU A CA 1
ATOM 783 C C . GLU A 1 100 ? -14.907 -13.206 -9.244 1.00 77.50 100 GLU A C 1
ATOM 785 O O . GLU A 1 100 ? -14.782 -12.929 -10.439 1.00 77.50 100 GLU A O 1
ATOM 790 N N . GLN A 1 101 ? -16.043 -12.944 -8.589 1.00 79.38 101 GLN A N 1
ATOM 791 C CA . GLN A 1 101 ? -17.187 -12.297 -9.238 1.00 79.38 101 GLN A CA 1
ATOM 792 C C . GLN A 1 101 ? -16.895 -10.845 -9.640 1.00 79.38 101 GLN A C 1
ATOM 794 O O . GLN A 1 101 ? -17.307 -10.415 -10.719 1.00 79.38 101 GLN A O 1
ATOM 799 N N . ILE A 1 102 ? -16.209 -10.073 -8.791 1.00 77.19 102 ILE A N 1
ATOM 800 C CA . ILE A 1 102 ? -15.810 -8.691 -9.102 1.00 77.19 102 ILE A CA 1
ATOM 801 C C . ILE A 1 102 ? -14.862 -8.683 -10.301 1.00 77.19 102 ILE A C 1
ATOM 803 O O . ILE A 1 102 ? -15.092 -7.940 -11.253 1.00 77.19 102 ILE A O 1
ATOM 807 N N . GLU A 1 103 ? -13.849 -9.550 -10.298 1.00 68.94 103 GLU A N 1
ATOM 808 C CA . GLU A 1 103 ? -12.899 -9.683 -11.405 1.00 68.94 103 GLU A CA 1
ATOM 809 C C . GLU A 1 103 ? -13.605 -10.048 -12.719 1.00 68.94 103 GLU A C 1
ATOM 811 O O . GLU A 1 103 ? -13.310 -9.461 -13.761 1.00 68.94 103 GLU A O 1
ATOM 816 N N . GLN A 1 104 ? -14.580 -10.961 -12.679 1.00 69.25 104 GLN A N 1
ATOM 817 C CA . GLN A 1 104 ? -15.389 -11.324 -13.848 1.00 69.25 104 GLN A CA 1
ATOM 818 C C . GLN A 1 104 ? -16.206 -10.143 -14.390 1.00 69.25 104 GLN A C 1
ATOM 820 O O . GLN A 1 104 ? -16.299 -9.972 -15.608 1.00 69.25 104 GLN A O 1
ATOM 825 N N . ARG A 1 105 ? -16.785 -9.313 -13.510 1.00 72.44 105 ARG A N 1
ATOM 826 C CA . ARG A 1 105 ? -17.541 -8.112 -13.910 1.00 72.44 105 ARG A CA 1
ATOM 827 C C . ARG A 1 105 ? -16.622 -7.044 -14.506 1.00 72.44 105 ARG A C 1
ATOM 829 O O . ARG A 1 105 ? -16.936 -6.499 -15.563 1.00 72.44 105 ARG A O 1
ATOM 836 N N . ASP A 1 106 ? -15.482 -6.786 -13.871 1.00 65.31 106 ASP A N 1
ATOM 837 C CA . ASP A 1 106 ? -14.499 -5.788 -14.312 1.00 65.31 106 ASP A CA 1
ATOM 838 C C . ASP A 1 106 ? -13.817 -6.178 -15.638 1.00 65.31 106 ASP A C 1
ATOM 840 O O . ASP A 1 106 ? -13.370 -5.310 -16.393 1.00 65.31 106 ASP A O 1
ATOM 844 N N . ALA A 1 107 ? -13.758 -7.476 -15.954 1.00 61.00 107 ALA A N 1
ATOM 845 C CA . ALA A 1 107 ? -13.209 -7.997 -17.205 1.00 61.00 107 ALA A CA 1
ATOM 846 C C . ALA A 1 107 ? -14.109 -7.769 -18.440 1.00 61.00 107 ALA A C 1
ATOM 848 O O . ALA A 1 107 ? -13.653 -7.982 -19.561 1.00 61.00 107 ALA A O 1
ATOM 849 N N . GLY A 1 108 ? -15.353 -7.303 -18.278 1.00 50.25 108 GLY A N 1
ATOM 850 C CA . GLY A 1 108 ? -16.190 -6.846 -19.397 1.00 50.25 108 GLY A CA 1
ATOM 851 C C . GLY A 1 108 ? -16.759 -7.933 -20.321 1.00 50.25 108 GLY A C 1
ATOM 852 O O . GLY A 1 108 ? -17.257 -7.587 -21.388 1.00 50.25 108 GLY A O 1
ATOM 853 N N . GLY A 1 109 ? -16.738 -9.208 -19.914 1.00 45.59 109 GLY A N 1
ATOM 854 C CA . GLY A 1 109 ? -17.265 -10.330 -20.702 1.00 45.59 109 GLY A CA 1
ATOM 855 C C . GLY A 1 109 ? -16.354 -10.738 -21.871 1.00 45.59 109 GLY A C 1
ATOM 856 O O . GLY A 1 109 ? -15.910 -9.914 -22.660 1.00 45.59 109 GLY A O 1
ATOM 857 N N . ASP A 1 110 ? -16.072 -12.037 -21.968 1.00 38.22 110 ASP A N 1
ATOM 858 C CA . ASP A 1 110 ? -15.307 -12.746 -23.014 1.00 38.22 110 ASP A CA 1
ATOM 859 C C . ASP A 1 110 ? -13.783 -12.568 -23.116 1.00 38.22 110 ASP A C 1
ATOM 861 O O . ASP A 1 110 ? -13.141 -13.378 -23.786 1.00 38.22 110 ASP A O 1
ATOM 865 N N . VAL A 1 111 ? -13.146 -11.645 -22.389 1.00 39.66 111 VAL A N 1
ATOM 866 C CA . VAL A 1 111 ? -11.678 -11.665 -22.232 1.00 39.66 111 VAL A CA 1
ATOM 867 C C . VAL A 1 111 ? -11.318 -11.564 -20.760 1.00 39.66 111 VAL A C 1
ATOM 869 O O . VAL A 1 111 ? -11.172 -10.480 -20.200 1.00 39.66 111 VAL A O 1
ATOM 872 N N . VAL A 1 112 ? -11.141 -12.721 -20.123 1.00 40.75 112 VAL A N 1
ATOM 873 C CA . VAL A 1 112 ? -10.436 -12.804 -18.843 1.00 40.75 112 VAL A CA 1
ATOM 874 C C . VAL A 1 112 ? -9.034 -12.247 -19.086 1.00 40.75 112 VAL A C 1
ATOM 876 O O . VAL A 1 112 ? -8.185 -12.921 -19.666 1.00 40.75 112 VAL A O 1
ATOM 879 N N . ARG A 1 113 ? -8.787 -10.992 -18.696 1.00 45.72 113 ARG A N 1
ATOM 880 C CA . ARG A 1 113 ? -7.430 -10.443 -18.674 1.00 45.72 113 ARG A CA 1
ATOM 881 C C . ARG A 1 113 ? -6.637 -11.296 -17.690 1.00 45.72 113 ARG A C 1
ATOM 883 O O . ARG A 1 113 ? -6.831 -11.184 -16.483 1.00 45.72 113 ARG A O 1
ATOM 890 N N . GLU A 1 114 ? -5.757 -12.158 -18.194 1.00 44.00 114 GLU A N 1
ATOM 891 C CA . GLU A 1 114 ? -4.921 -13.056 -17.378 1.00 44.00 114 GLU A CA 1
ATOM 892 C C . GLU A 1 114 ? -4.082 -12.308 -16.318 1.00 44.00 114 GLU A C 1
ATOM 894 O O . GLU A 1 114 ? -3.604 -12.907 -15.357 1.00 44.00 114 GLU A O 1
ATOM 899 N N . THR A 1 115 ? -3.928 -10.988 -16.461 1.00 42.00 115 THR A N 1
ATOM 900 C CA . THR A 1 115 ? -3.261 -10.073 -15.524 1.00 42.00 115 THR A CA 1
ATOM 901 C C . THR A 1 115 ? -4.109 -9.691 -14.303 1.00 42.00 115 THR A C 1
ATOM 903 O O . THR A 1 115 ? -3.560 -9.232 -13.297 1.00 42.00 115 THR A O 1
ATOM 906 N N . HIS A 1 116 ? -5.429 -9.891 -14.362 1.00 41.19 116 HIS A N 1
ATOM 907 C CA . HIS A 1 116 ? -6.393 -9.430 -13.360 1.00 41.19 116 HIS A CA 1
ATOM 908 C C . HIS A 1 116 ? -6.909 -10.509 -12.419 1.00 41.19 116 HIS A C 1
ATOM 910 O O . HIS A 1 116 ? -7.393 -10.144 -11.358 1.00 41.19 116 HIS A O 1
ATOM 916 N N . VAL A 1 117 ? -6.765 -11.791 -12.758 1.00 45.62 117 VAL A N 1
ATOM 917 C CA . VAL A 1 117 ? -7.177 -12.876 -11.864 1.00 45.62 117 VAL A CA 1
ATOM 918 C C . VAL A 1 117 ? -6.072 -13.134 -10.847 1.00 45.62 117 VAL A C 1
ATOM 920 O O . VAL A 1 117 ? -4.902 -13.248 -11.226 1.00 45.62 117 VAL A O 1
ATOM 923 N N . ALA A 1 118 ? -6.412 -13.291 -9.568 1.00 41.72 118 ALA A N 1
ATOM 924 C CA . ALA A 1 118 ? -5.509 -13.766 -8.508 1.00 41.72 118 ALA A CA 1
ATOM 925 C C . ALA A 1 118 ? -4.962 -15.204 -8.729 1.00 41.72 118 ALA A C 1
ATOM 927 O O . ALA A 1 118 ? -4.556 -15.879 -7.787 1.00 41.72 118 ALA A O 1
ATOM 928 N N . ARG A 1 119 ? -4.932 -15.701 -9.974 1.00 42.56 119 ARG A N 1
ATOM 929 C CA . ARG A 1 119 ? -4.384 -17.005 -10.352 1.00 42.56 119 ARG A CA 1
ATOM 930 C C . ARG A 1 119 ? -2.962 -16.845 -10.906 1.00 42.56 119 ARG A C 1
ATOM 932 O O . ARG A 1 119 ? -2.738 -16.026 -11.801 1.00 42.56 119 ARG A O 1
ATOM 939 N N . PRO A 1 120 ? -1.987 -17.635 -10.427 1.00 42.97 120 PRO A N 1
ATOM 940 C CA . PRO A 1 120 ? -0.656 -17.686 -11.016 1.00 42.97 120 PRO A CA 1
ATOM 941 C C . PRO A 1 120 ? -0.717 -18.333 -12.411 1.00 42.97 120 PRO A C 1
ATOM 943 O O . PRO A 1 120 ? -0.624 -19.550 -12.552 1.00 42.97 120 PRO A O 1
ATOM 946 N N . SER A 1 121 ? -0.876 -17.530 -13.468 1.00 52.16 121 SER A N 1
ATOM 947 C CA . SER A 1 121 ? -0.727 -18.008 -14.848 1.00 52.16 121 SER A CA 1
ATOM 948 C C . SER A 1 121 ? 0.758 -18.120 -15.228 1.00 52.16 121 SER A C 1
ATOM 950 O O . SER A 1 121 ? 1.624 -17.434 -14.676 1.00 52.16 121 SER A O 1
ATOM 952 N N . ALA A 1 122 ? 1.088 -19.007 -16.172 1.00 53.94 122 ALA A N 1
ATOM 953 C CA . ALA A 1 122 ? 2.450 -19.119 -16.708 1.00 53.94 122 ALA A CA 1
ATOM 954 C C . ALA A 1 122 ? 2.913 -17.808 -17.380 1.00 53.94 122 ALA A C 1
ATOM 956 O O . ALA A 1 122 ? 4.077 -17.434 -17.244 1.00 53.94 122 ALA A O 1
ATOM 957 N N . ALA A 1 123 ? 1.987 -17.068 -18.003 1.00 54.09 123 ALA A N 1
ATOM 958 C CA . ALA A 1 123 ? 2.234 -15.740 -18.562 1.00 54.09 123 ALA A CA 1
ATOM 959 C C . ALA A 1 123 ? 2.645 -14.720 -17.482 1.00 54.09 123 ALA A C 1
ATOM 961 O O . ALA A 1 123 ? 3.577 -13.943 -17.688 1.00 54.09 123 ALA A O 1
ATOM 962 N N . ARG A 1 124 ? 2.030 -14.777 -16.288 1.00 58.59 124 ARG A N 1
ATOM 963 C CA . ARG A 1 124 ? 2.382 -13.904 -15.157 1.00 58.59 124 ARG A CA 1
ATOM 964 C C . ARG A 1 124 ? 3.772 -14.199 -14.595 1.00 58.59 124 ARG A C 1
ATOM 966 O O . ARG A 1 124 ? 4.432 -13.275 -14.137 1.00 58.59 124 ARG A O 1
ATOM 973 N N . ARG A 1 125 ? 4.228 -15.458 -14.642 1.00 62.72 125 ARG A N 1
ATOM 974 C CA . ARG A 1 125 ? 5.591 -15.834 -14.223 1.00 62.72 125 ARG A CA 1
ATOM 975 C C . ARG A 1 125 ? 6.654 -15.249 -15.149 1.00 62.72 125 ARG A C 1
ATOM 977 O O . ARG A 1 125 ? 7.523 -14.547 -14.657 1.00 62.72 125 ARG A O 1
ATOM 984 N N . SER A 1 126 ? 6.516 -15.426 -16.466 1.00 63.06 126 SER A N 1
ATOM 985 C CA . SER A 1 126 ? 7.470 -14.852 -17.431 1.00 63.06 126 SER A CA 1
ATOM 986 C C . SER A 1 126 ? 7.509 -13.322 -17.363 1.00 63.06 126 SER A C 1
ATOM 988 O O . SER A 1 126 ? 8.585 -12.738 -17.321 1.00 63.06 126 SER A O 1
ATOM 990 N N . ALA A 1 127 ? 6.343 -12.667 -17.275 1.00 66.50 127 ALA A N 1
ATOM 991 C CA . ALA A 1 127 ? 6.282 -11.215 -17.111 1.00 66.50 127 ALA A CA 1
ATOM 992 C C . ALA A 1 127 ? 6.900 -10.757 -15.779 1.00 66.50 127 ALA A C 1
ATOM 994 O O . ALA A 1 127 ? 7.541 -9.712 -15.719 1.00 66.50 127 ALA A O 1
ATOM 995 N N . LYS A 1 128 ? 6.734 -11.537 -14.700 1.00 69.19 128 LYS A N 1
ATOM 996 C CA . LYS A 1 128 ? 7.352 -11.241 -13.402 1.00 69.19 128 LYS A CA 1
ATOM 997 C C . LYS A 1 128 ? 8.873 -11.377 -13.458 1.00 69.19 128 LYS A C 1
ATOM 999 O O . LYS A 1 128 ? 9.537 -10.557 -12.836 1.00 69.19 128 LYS A O 1
ATOM 1004 N N . ASP A 1 129 ? 9.411 -12.339 -14.203 1.00 74.38 129 ASP A N 1
ATOM 1005 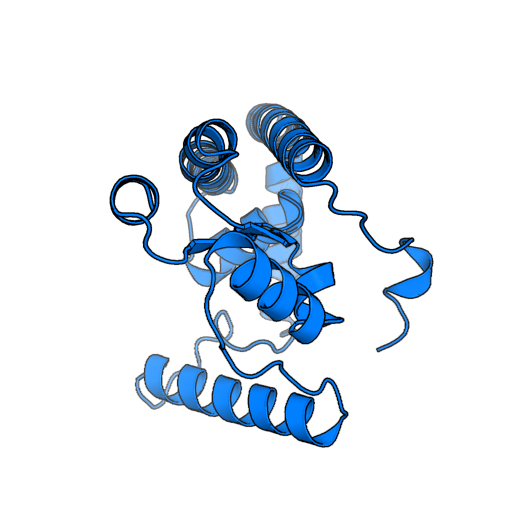C CA . ASP A 1 129 ? 10.858 -12.531 -14.355 1.00 74.38 129 ASP A CA 1
ATOM 1006 C C . ASP A 1 129 ? 11.497 -11.379 -15.152 1.00 74.38 129 ASP A C 1
ATOM 1008 O O . ASP A 1 129 ? 12.488 -10.792 -14.708 1.00 74.38 129 ASP A O 1
ATOM 1012 N N . ASP A 1 130 ? 10.876 -10.967 -16.262 1.00 76.94 130 ASP A N 1
ATOM 1013 C CA . ASP A 1 130 ? 11.332 -9.814 -17.049 1.00 76.94 130 ASP A CA 1
ATOM 1014 C C . ASP A 1 130 ? 11.276 -8.517 -16.228 1.00 76.94 130 ASP A C 1
ATOM 1016 O O . ASP A 1 130 ? 12.237 -7.745 -16.200 1.00 76.94 130 ASP A O 1
ATOM 1020 N N . LEU A 1 131 ? 10.187 -8.282 -15.492 1.00 80.56 131 LEU A N 1
ATOM 1021 C CA . LEU A 1 131 ? 10.059 -7.116 -14.614 1.00 80.56 131 LEU A CA 1
ATOM 1022 C C . LEU A 1 131 ? 11.015 -7.175 -13.417 1.00 80.56 131 LEU A C 1
ATOM 1024 O O . LEU A 1 131 ? 11.558 -6.146 -13.015 1.00 80.56 131 LEU A O 1
ATOM 1028 N N . ALA A 1 132 ? 11.269 -8.364 -12.868 1.00 82.00 132 ALA A N 1
ATOM 1029 C CA . ALA A 1 132 ? 12.261 -8.547 -11.817 1.00 82.00 132 ALA A CA 1
ATOM 1030 C C . ALA A 1 132 ? 13.661 -8.176 -12.317 1.00 82.00 132 ALA A C 1
ATOM 1032 O O . ALA A 1 132 ? 14.402 -7.530 -11.586 1.00 82.00 132 ALA A O 1
ATOM 1033 N N . SER A 1 133 ? 13.998 -8.484 -13.573 1.00 84.62 133 SER A N 1
ATOM 1034 C CA . SER A 1 133 ? 15.268 -8.045 -14.162 1.00 84.62 133 SER A CA 1
ATOM 1035 C C . SER A 1 133 ? 15.376 -6.518 -14.288 1.00 84.62 133 SER A C 1
ATOM 1037 O O . SER A 1 133 ? 16.458 -5.961 -14.108 1.00 84.62 133 SER A O 1
ATOM 1039 N N . GLN A 1 134 ? 14.262 -5.804 -14.511 1.00 85.69 134 GLN A N 1
ATOM 1040 C CA . GLN A 1 134 ? 14.269 -4.335 -14.539 1.00 85.69 134 GLN A CA 1
ATOM 1041 C C . GLN A 1 134 ? 14.569 -3.726 -13.163 1.00 85.69 134 GLN A C 1
ATOM 1043 O O . GLN A 1 134 ? 15.174 -2.651 -13.092 1.00 85.69 134 GLN A O 1
ATOM 1048 N N . LEU A 1 135 ? 14.188 -4.413 -12.078 1.00 87.81 135 LEU A N 1
ATOM 1049 C CA . LEU A 1 135 ? 14.523 -3.996 -10.714 1.00 87.81 135 LEU A CA 1
ATOM 1050 C C . LEU A 1 135 ? 16.028 -4.053 -10.435 1.00 87.81 135 LEU A C 1
ATOM 1052 O O . LEU A 1 135 ? 16.488 -3.356 -9.539 1.00 87.81 135 LEU A O 1
ATOM 1056 N N . GLU A 1 136 ? 16.795 -4.810 -11.224 1.00 89.56 136 GLU A N 1
ATOM 1057 C CA . GLU A 1 136 ? 18.257 -4.873 -11.112 1.00 89.56 136 GLU A CA 1
ATOM 1058 C C . GLU A 1 136 ? 18.970 -3.690 -11.782 1.00 89.56 136 GLU A C 1
ATOM 1060 O O . GLU A 1 136 ? 20.180 -3.515 -11.637 1.00 89.56 136 GLU A O 1
ATOM 1065 N N . SER A 1 137 ? 18.240 -2.841 -12.511 1.00 91.69 137 SER A N 1
ATOM 1066 C CA . SER A 1 137 ? 18.812 -1.605 -13.042 1.00 91.69 137 SER A CA 1
ATOM 1067 C C . SER A 1 137 ? 19.156 -0.628 -11.910 1.00 91.69 137 SER A C 1
ATOM 1069 O O . SER A 1 137 ? 18.417 -0.492 -10.937 1.00 91.69 137 SER A O 1
ATOM 1071 N N . GLN A 1 138 ? 20.259 0.114 -12.053 1.00 92.00 138 GLN A N 1
ATOM 1072 C CA . GLN A 1 138 ? 20.714 1.057 -11.022 1.00 92.00 138 GLN A CA 1
ATOM 1073 C C . GLN A 1 138 ? 19.641 2.088 -10.595 1.00 92.00 138 GLN A C 1
ATOM 1075 O O . GLN A 1 138 ? 19.510 2.324 -9.391 1.00 92.00 138 GLN A O 1
ATOM 1080 N N . PRO A 1 139 ? 18.847 2.697 -11.508 1.00 92.81 139 PRO A N 1
ATOM 1081 C CA . PRO A 1 139 ? 17.772 3.606 -11.105 1.00 92.81 139 PRO A CA 1
ATOM 1082 C C . PRO A 1 139 ? 16.687 2.910 -10.276 1.00 92.81 139 PRO A C 1
ATOM 1084 O O . PRO A 1 139 ? 16.242 3.462 -9.271 1.00 92.81 139 PRO A O 1
ATOM 1087 N N . ALA A 1 140 ? 16.297 1.689 -10.656 1.00 93.94 140 ALA A N 1
ATOM 1088 C CA . ALA A 1 140 ? 15.280 0.930 -9.940 1.00 93.94 140 ALA A CA 1
ATOM 1089 C C . ALA A 1 140 ? 15.773 0.471 -8.562 1.00 93.94 140 ALA A C 1
ATOM 1091 O O . ALA A 1 140 ? 15.046 0.630 -7.588 1.00 93.94 140 ALA A O 1
ATOM 1092 N N . GLN A 1 141 ? 17.018 -0.005 -8.446 1.00 95.88 141 GLN A N 1
ATOM 1093 C CA . GLN A 1 141 ? 17.602 -0.399 -7.157 1.00 95.88 141 GLN A CA 1
ATOM 1094 C C . GLN A 1 141 ? 17.645 0.768 -6.165 1.00 95.88 141 GLN A C 1
ATOM 1096 O O . GLN A 1 141 ? 17.349 0.588 -4.983 1.00 95.88 141 GLN A O 1
ATOM 1101 N N . ARG A 1 142 ? 17.972 1.979 -6.638 1.00 96.69 142 ARG A N 1
ATOM 1102 C CA . ARG A 1 142 ? 17.965 3.177 -5.793 1.00 96.69 142 ARG A CA 1
ATOM 1103 C C . ARG A 1 142 ? 16.562 3.487 -5.270 1.00 96.69 142 ARG A C 1
ATOM 1105 O O . ARG A 1 142 ? 16.388 3.632 -4.064 1.00 96.69 142 ARG A O 1
ATOM 1112 N N . LEU A 1 143 ? 15.576 3.574 -6.161 1.00 97.62 143 LEU A N 1
ATOM 1113 C CA . LEU A 1 143 ? 14.198 3.884 -5.772 1.00 97.62 143 LEU A CA 1
ATOM 1114 C C . LEU A 1 143 ? 13.586 2.781 -4.905 1.00 97.62 143 LEU A C 1
ATOM 1116 O O . LEU A 1 143 ? 12.842 3.077 -3.976 1.00 97.62 143 LEU A O 1
ATOM 1120 N N . LEU A 1 144 ? 13.930 1.518 -5.161 1.00 97.12 144 LEU A N 1
ATOM 1121 C CA . LEU A 1 144 ? 13.501 0.395 -4.335 1.00 97.12 144 LEU A CA 1
ATOM 1122 C C . LEU A 1 144 ? 14.061 0.502 -2.914 1.00 97.12 144 LEU A C 1
ATOM 1124 O O . LEU A 1 144 ? 13.315 0.303 -1.962 1.00 97.12 144 LEU A O 1
ATOM 1128 N N . ALA A 1 145 ? 15.333 0.872 -2.749 1.00 97.06 145 ALA A N 1
ATOM 1129 C CA . ALA A 1 145 ? 15.917 1.101 -1.427 1.00 97.06 145 ALA A CA 1
ATOM 1130 C C . ALA A 1 145 ? 15.251 2.279 -0.687 1.00 97.06 145 ALA A C 1
ATOM 1132 O O . ALA A 1 145 ? 15.001 2.198 0.520 1.00 97.06 145 ALA A O 1
ATOM 1133 N N . GLU A 1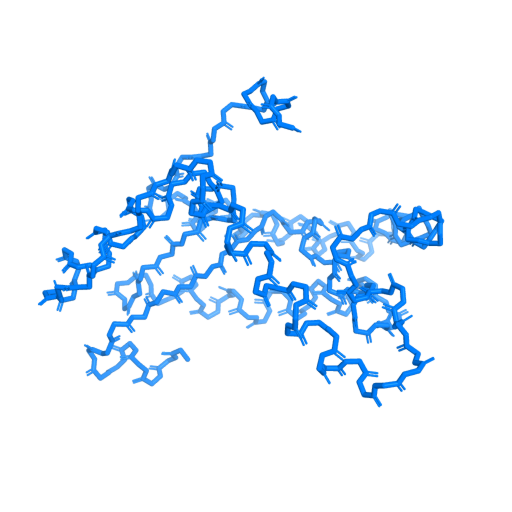 146 ? 14.921 3.358 -1.404 1.00 97.56 146 GLU A N 1
ATOM 1134 C CA . GLU A 1 146 ? 14.159 4.487 -0.854 1.00 97.56 146 GLU A CA 1
ATOM 1135 C C . GLU A 1 146 ? 12.750 4.041 -0.414 1.00 97.56 146 GLU A C 1
ATOM 1137 O O . GLU A 1 146 ? 12.325 4.331 0.707 1.00 97.56 146 GLU A O 1
ATOM 1142 N N . ALA A 1 147 ? 12.056 3.258 -1.245 1.00 97.56 147 ALA A N 1
ATOM 1143 C CA . ALA A 1 147 ? 10.734 2.718 -0.938 1.00 97.56 147 ALA A CA 1
ATOM 1144 C C . ALA A 1 147 ? 10.762 1.737 0.244 1.00 97.56 147 ALA A C 1
ATOM 1146 O O . ALA A 1 147 ? 9.858 1.766 1.080 1.00 97.56 147 ALA A O 1
ATOM 1147 N N . GLN A 1 148 ? 11.812 0.919 0.350 1.00 97.25 148 GLN A N 1
ATOM 1148 C CA . GLN A 1 148 ? 12.027 -0.006 1.463 1.00 97.25 148 GLN A CA 1
ATOM 1149 C C . GLN A 1 148 ? 12.224 0.741 2.781 1.00 97.25 148 GLN A C 1
ATOM 1151 O O . GLN A 1 148 ? 11.575 0.430 3.777 1.00 97.25 148 GLN A O 1
ATOM 1156 N N . THR A 1 149 ? 13.050 1.787 2.767 1.00 97.06 149 THR A N 1
ATOM 1157 C CA . THR A 1 149 ? 13.276 2.636 3.944 1.00 97.06 149 THR A CA 1
ATOM 1158 C C . THR A 1 149 ? 11.973 3.296 4.402 1.00 97.06 149 THR A C 1
ATOM 1160 O O . THR A 1 149 ? 11.661 3.317 5.592 1.00 97.06 149 THR A O 1
ATOM 1163 N N . LEU A 1 150 ? 11.181 3.814 3.456 1.00 95.94 150 LEU A N 1
ATOM 1164 C CA . LEU A 1 150 ? 9.876 4.412 3.734 1.00 95.94 150 LEU A CA 1
ATOM 1165 C C . LEU A 1 150 ? 8.884 3.391 4.308 1.00 95.94 150 LEU A C 1
ATOM 1167 O O . LEU A 1 150 ? 8.181 3.700 5.270 1.00 95.94 150 LEU A O 1
ATOM 1171 N N . TYR A 1 151 ? 8.837 2.187 3.735 1.00 96.00 151 TYR A N 1
ATOM 1172 C CA . TYR A 1 151 ? 8.003 1.085 4.207 1.00 96.00 151 TYR A CA 1
ATOM 1173 C C . TYR A 1 151 ? 8.327 0.733 5.661 1.00 96.00 151 TYR A C 1
ATOM 1175 O O . TYR A 1 151 ? 7.450 0.809 6.519 1.00 96.00 151 TYR A O 1
ATOM 1183 N N . GLU A 1 152 ? 9.595 0.453 5.963 1.00 94.75 152 GLU A N 1
ATOM 1184 C CA . GLU A 1 152 ? 10.054 0.113 7.314 1.00 94.75 152 GLU A CA 1
ATOM 1185 C C . GLU A 1 152 ? 9.778 1.233 8.321 1.00 94.75 152 GLU A C 1
ATOM 1187 O O . GLU A 1 152 ? 9.307 0.970 9.428 1.00 94.75 152 GLU A O 1
ATOM 1192 N N . MET A 1 153 ? 10.004 2.490 7.931 1.00 94.12 153 MET A N 1
ATOM 1193 C CA . MET A 1 153 ? 9.699 3.650 8.767 1.00 94.12 153 MET A CA 1
ATOM 1194 C C . MET A 1 153 ? 8.200 3.738 9.092 1.00 94.12 153 MET A C 1
ATOM 1196 O O . MET A 1 153 ? 7.842 3.972 10.246 1.00 94.12 153 MET A O 1
ATOM 1200 N N . ILE A 1 154 ? 7.318 3.525 8.108 1.00 93.88 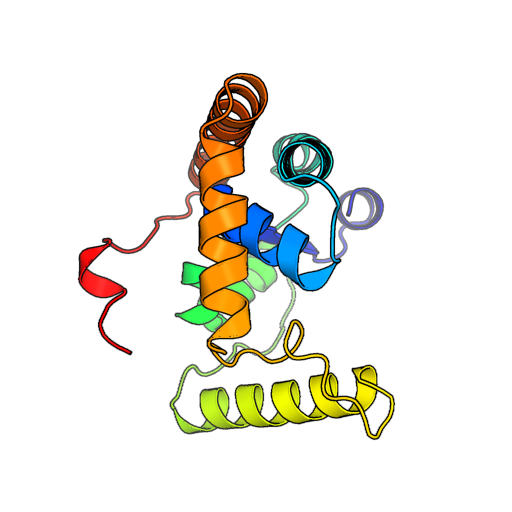154 ILE A N 1
ATOM 1201 C CA . ILE A 1 154 ? 5.864 3.513 8.325 1.00 93.88 154 ILE A CA 1
ATOM 1202 C C . ILE A 1 154 ? 5.473 2.360 9.257 1.00 93.88 154 ILE A C 1
ATOM 1204 O O . ILE A 1 154 ? 4.710 2.578 10.199 1.00 93.88 154 ILE A O 1
ATOM 1208 N N . LEU A 1 155 ? 6.013 1.154 9.054 1.00 92.69 155 LEU A N 1
ATOM 1209 C CA . LEU A 1 155 ? 5.728 0.022 9.941 1.00 92.69 155 LEU A CA 1
ATOM 1210 C C . LEU A 1 155 ? 6.140 0.317 11.387 1.00 92.69 155 LEU A C 1
ATOM 1212 O O . LEU A 1 155 ? 5.344 0.118 12.306 1.00 92.69 155 LEU A O 1
ATOM 1216 N N . GLN A 1 156 ? 7.350 0.849 11.589 1.00 91.62 156 GLN A N 1
ATOM 1217 C CA . GLN A 1 156 ? 7.859 1.221 12.910 1.00 91.62 156 GLN A CA 1
ATOM 1218 C C . GLN A 1 156 ? 7.001 2.305 13.567 1.00 91.62 156 GLN A C 1
ATOM 1220 O O . GLN A 1 156 ? 6.617 2.164 14.728 1.00 91.62 156 GLN A O 1
ATOM 1225 N N . GLN A 1 157 ? 6.654 3.359 12.824 1.00 90.69 157 GLN A N 1
ATOM 1226 C CA . GLN A 1 157 ? 5.825 4.462 13.310 1.00 90.69 157 GLN A CA 1
ATOM 1227 C C . GLN A 1 157 ? 4.440 3.992 13.776 1.00 90.69 157 GLN A C 1
ATOM 1229 O O . GLN A 1 157 ? 3.895 4.534 14.736 1.00 90.69 157 GLN A O 1
ATOM 1234 N N . HIS A 1 158 ? 3.876 2.981 13.113 1.00 89.00 158 HIS A N 1
ATOM 1235 C CA . HIS A 1 158 ? 2.557 2.432 13.426 1.00 89.00 158 HIS A CA 1
ATOM 1236 C C . HIS A 1 158 ? 2.605 1.170 14.305 1.00 89.00 158 HIS A C 1
ATOM 1238 O O . HIS A 1 158 ? 1.560 0.578 14.577 1.00 89.00 158 HIS A O 1
ATOM 1244 N N . GLY A 1 159 ? 3.790 0.767 14.779 1.00 88.19 159 GLY A N 1
ATOM 1245 C CA . GLY A 1 159 ? 3.967 -0.404 15.642 1.00 88.19 159 GLY A CA 1
ATOM 1246 C C . GLY A 1 159 ? 3.562 -1.730 14.987 1.00 88.19 159 GLY A C 1
ATOM 1247 O O . GLY A 1 159 ? 3.223 -2.677 15.697 1.00 88.19 159 GLY A O 1
ATOM 1248 N N . ILE A 1 160 ? 3.571 -1.799 13.655 1.00 86.25 160 ILE A N 1
ATOM 1249 C CA . ILE A 1 160 ? 3.202 -2.996 12.897 1.00 86.25 160 ILE A CA 1
ATOM 1250 C C . ILE A 1 160 ? 4.376 -3.973 12.956 1.00 86.25 160 ILE A C 1
ATOM 1252 O O . ILE A 1 160 ? 5.502 -3.631 12.590 1.00 86.25 160 ILE A O 1
ATOM 1256 N N . ARG A 1 161 ? 4.119 -5.199 13.420 1.00 78.88 161 ARG A N 1
ATOM 1257 C CA . ARG A 1 161 ? 5.089 -6.297 13.378 1.00 78.88 161 ARG A CA 1
ATOM 1258 C C . ARG A 1 161 ? 4.704 -7.247 12.262 1.00 78.88 161 ARG A C 1
ATOM 1260 O O . ARG A 1 161 ? 3.596 -7.774 12.268 1.00 78.88 161 ARG A O 1
ATOM 1267 N N . LEU A 1 162 ? 5.624 -7.459 11.330 1.00 71.12 162 LEU A N 1
ATOM 1268 C CA . LEU A 1 162 ? 5.464 -8.498 10.325 1.00 71.12 162 LEU A CA 1
ATOM 1269 C C . LEU A 1 162 ? 5.661 -9.871 10.988 1.00 71.12 162 LEU A C 1
ATOM 1271 O O . LEU A 1 162 ? 6.522 -9.986 11.867 1.00 71.12 162 LEU A O 1
ATOM 1275 N N . PRO A 1 163 ? 4.880 -10.891 10.597 1.00 62.34 163 PRO A N 1
ATOM 1276 C CA . PRO A 1 163 ? 5.142 -12.264 11.010 1.00 62.34 163 PRO A CA 1
ATOM 1277 C C . PRO A 1 163 ? 6.521 -12.714 10.509 1.00 62.34 163 PRO A C 1
ATOM 1279 O O . PRO A 1 163 ? 7.019 -12.224 9.491 1.00 62.34 163 PRO A O 1
ATOM 1282 N N . ASP A 1 164 ? 7.154 -13.630 11.243 1.00 54.53 164 ASP A N 1
ATOM 1283 C CA . ASP A 1 164 ? 8.460 -14.178 10.867 1.00 54.53 164 ASP A CA 1
ATOM 1284 C C . ASP A 1 164 ? 8.321 -14.867 9.488 1.00 54.53 164 ASP A C 1
ATOM 1286 O O . ASP A 1 164 ? 7.333 -15.581 9.277 1.00 54.53 164 ASP A O 1
ATOM 1290 N N . PRO A 1 165 ? 9.254 -14.714 8.523 1.00 47.25 165 PRO A N 1
ATOM 1291 C CA . PRO A 1 165 ? 9.100 -15.272 7.173 1.00 47.25 165 PRO A CA 1
ATOM 1292 C C . PRO A 1 165 ? 8.851 -16.789 7.126 1.00 47.25 165 PRO A C 1
ATOM 1294 O O . PRO A 1 165 ? 8.390 -17.308 6.112 1.00 47.25 165 PRO A O 1
ATOM 1297 N N . GLN A 1 166 ? 9.147 -17.502 8.216 1.00 38.75 166 GLN A N 1
ATOM 1298 C CA . GLN A 1 166 ? 8.907 -18.937 8.370 1.00 38.75 166 GLN A CA 1
ATOM 1299 C C . GLN A 1 166 ? 7.432 -19.299 8.629 1.00 38.75 166 GLN A C 1
ATOM 1301 O O . GLN A 1 166 ? 7.049 -20.440 8.386 1.00 38.75 166 GLN A O 1
ATOM 1306 N N . GLU A 1 167 ? 6.595 -18.357 9.073 1.00 41.81 167 GLU A N 1
ATOM 1307 C CA . GLU A 1 167 ? 5.165 -18.591 9.333 1.00 41.81 167 GLU A CA 1
ATOM 1308 C C . GLU A 1 167 ? 4.295 -18.365 8.082 1.00 41.81 167 GLU A C 1
ATOM 1310 O O . GLU A 1 167 ? 3.220 -18.944 7.955 1.00 41.81 167 GLU A O 1
ATOM 1315 N N . ALA A 1 168 ? 4.778 -17.590 7.104 1.00 38.25 168 ALA A N 1
ATOM 1316 C CA . ALA A 1 168 ? 4.016 -17.194 5.914 1.00 38.25 168 ALA A CA 1
ATOM 1317 C C . ALA A 1 168 ? 3.934 -18.266 4.801 1.00 38.25 168 ALA A C 1
ATOM 1319 O O . ALA A 1 168 ? 3.329 -18.022 3.760 1.00 38.25 168 ALA A O 1
ATOM 1320 N N . THR A 1 169 ? 4.553 -19.441 4.977 1.00 30.84 169 THR A N 1
ATOM 1321 C CA . THR A 1 169 ? 4.596 -20.509 3.949 1.00 30.84 169 THR A CA 1
ATOM 1322 C C . THR A 1 169 ? 3.577 -21.634 4.159 1.00 30.84 169 THR A C 1
ATOM 1324 O O . THR A 1 169 ? 3.642 -22.651 3.471 1.00 30.84 169 THR A O 1
ATOM 1327 N N . ALA A 1 170 ? 2.644 -21.476 5.097 1.00 31.14 170 ALA A N 1
ATOM 1328 C CA . ALA A 1 170 ? 1.688 -22.514 5.472 1.00 31.14 170 ALA A CA 1
ATOM 1329 C C . ALA A 1 170 ? 0.253 -22.221 5.000 1.00 31.14 170 ALA A C 1
ATOM 1331 O O . ALA A 1 170 ? -0.665 -22.378 5.792 1.00 31.14 170 ALA A O 1
ATOM 1332 N N . HIS A 1 171 ? 0.043 -21.821 3.740 1.00 32.22 171 HIS A N 1
ATOM 1333 C CA . HIS A 1 171 ? -1.291 -21.787 3.118 1.00 32.22 171 HIS A CA 1
ATOM 1334 C C . HIS A 1 171 ? -1.232 -22.152 1.632 1.00 32.22 171 HIS A C 1
ATOM 1336 O O . HIS A 1 171 ? -0.375 -21.586 0.914 1.00 32.22 171 HIS A O 1
#

Sequence (171 aa):
MRLGARRGIPTLVLIREPRDAVLSLTIRKELPSVVWALEEYLDFYLPVAALADGVVVADFTETTADMGAVIRRLNDRFGTNFAEFDHNEENVAAVYAELEQIEQRDAGGDVVRETHVARPSAARRSAKDDLASQLESQPAQRLLAEAQTLYEMILQQHGIRLPDPQEATAH

=== Feature glossary ===
Key to the feature types in this record:

Secondary structure (8-state, DSSP). Secondary structure is the local, repeating backbone conformation. DSSP classifies it into eight states by reading the hydrogen-bond network: three helix types (H, G, I), two β types (E, B), two non-regular types (T, S), and unstructured coil (-).

Backbone torsions (φ/ψ). Backbone dihedral angles. Every residue except chain termini has a φ (preceding-C → N → Cα → C) and a ψ (N → Cα → C → next-N). They are reported in degrees following the IUPAC sign convention. Secondary structure is essentially a statement about which (φ, ψ) basin each residue occupies.

Predicted aligned error. Predicted Aligned Error (PAE) is an AlphaFold confidence matrix: entry (i, j) is the expected error in the position of residue j, in ångströms, when the prediction is superimposed on the true structure at residue i. Low PAE within a block of residues means that block is internally rigid and well-predicted; high PAE between two blocks means their relative placement is uncertain even if each block individually is confident.

B-factor. B-factor (Debye–Waller factor) reflects atomic displacement in the crystal lattice. It is an experimental observable (units Å²), not a prediction; low values mean the atom is pinned down, high values mean it moves or is heterogeneous across the crystal.

Secondary structure (3-state, P-SEA). Three-state secondary structure (P-SEA) collapses the eight DSSP classes into helix (a), strand (b), and coil (c). P-SEA assigns these from Cα geometry alone — distances and angles — without requiring backbone oxygens, so it works on any Cα trace.

Sequence. Primary structure: the covalent order of the twenty standard amino acids along the backbone. Two proteins with the same sequence will (almost always) fold to the same structure; two with 30% identity often share a fold but not the details.

pLDDT. pLDDT is the predicted lDDT-Cα score: AlphaFold's confidence that the local environment of each residue (all inter-atomic distances within 15 Å) is correctly placed. It is a per-residue number between 0 and 100, with higher meaning more reliable.

InterPro / GO / CATH / organism. Functional annotations link the protein to curated databases. InterPro entries identify conserved domains and families by matching the sequence against member-database signatures (Pfam, PROSITE, CDD, …). Gene Ontology (GO) terms describe molecular function, biological process, and cellular component in a controlled vocabulary. CATH places the structure in a hierarchical fold classification (Class/Architecture/Topology/Homologous-superfamily). The organism is the source species.

Contact-map, Ramachandran, and PAE plots. Three diagnostic plots accompany the record. The Cα contact map visualizes the tertiary structure as a 2D adjacency matrix (8 Å cutoff, sequence-local contacts suppressed). The Ramachandran plot shows the distribution of backbone (φ, ψ) torsions, with points in the α and β basins reflecting secondary structure content. The PAE plot shows AlphaFold's inter-residue confidence as a color matrix.

mmCIF coordinates. The mmCIF table is the protein's shape written out atom by atom. For each backbone N, Cα, C, and carbonyl O, it records an (x, y, z) coordinate triple in Å plus the residue type, chain letter, and residue number.

Radius of gyration, Cα contacts, bounding box. Three whole-structure scalars: the radius of gyration (RMS distance of Cα from centroid, in Å), the count of Cα–Cα contacts (pairs closer than 8 Å and separated by more than four residues in sequence — i.e. tertiary, not local, contacts), and the bounding-box dimensions. Together they distinguish compact globular folds from extended fibres or disordered chains.

Foldseek 3Di. The Foldseek 3Di string encodes local tertiary geometry as a 20-letter alphabet — one character per residue — derived from the relative positions of nearby Cα atoms. Unlike the amino-acid sequence, 3Di is a direct function of the 3D structure, so two proteins with the same fold have similar 3Di strings even at low sequence identity.

Rendered structure images. Six rendered views show the 3D structure from the faces of a cube — i.e. along ±x, ±y, ±z. Rendering representation is drawn randomly per protein from cartoon (secondary-structure ribbons), sticks (backbone bonds), or molecular surface; coloring is either N→C rainbow (blue at the N-terminus through red at the C-terminus) or one color per chain.

Nearest PDB structures. The Foldseek neighbor list gives the closest experimentally determined structures in the PDB, ranked by structural alignment. TM-score near 1 means near-identical fold; near 0.3 means only rough topology match. This is how one finds what a novel AlphaFold prediction most resembles in the solved-structure universe.

Solvent-accessible surface area. SASA measures how much of the protein is reachable by solvent. It is computed by rolling a water-sized probe over the atomic surface and summing the exposed area (Å²). Per-residue SASA distinguishes core (buried, low SASA) from surface (exposed, high SASA) residues; total SASA is a whole-molecule size measure.